Protein AF-A0A7S3I7E6-F1 (afdb_monomer_lite)

Radius of gyration: 26.09 Å; chains: 1; bounding box: 65×53×57 Å

Foldseek 3Di:
DVVVVVVVVVCVVVVVDDDDDDPPDPVPDPLSVLVVVLVVLQVVLVVCVVPPDPCVVVNVVSVVCVVVNVCSVDPVNVVVVVVVVVCVVVVVVVVVVVVVVVVVVVVVVCVVCVPVPDDDDPPPVVVPPPD

Sequence (131 aa):
MTSFFCMEIIVKVTANGFLINGPKSFMRDFWNCLDFFIVGVAITSLVASDVNLGVFKILRIGKLFRPLRVLSRNEGLKISIQALVVSIPAMLRLLMIVMLFYIIFAVMGINLFKGQLQHCNMSAVTLTKTQ

Structure (mmCIF, N/CA/C/O backbone):
data_AF-A0A7S3I7E6-F1
#
_entry.id   AF-A0A7S3I7E6-F1
#
loop_
_atom_site.group_PDB
_atom_site.id
_atom_site.type_symbol
_atom_site.label_atom_id
_atom_site.label_alt_id
_atom_site.label_comp_id
_atom_site.label_asym_id
_atom_site.label_entity_id
_atom_site.label_seq_id
_atom_site.pdbx_PDB_ins_code
_atom_site.Cartn_x
_atom_site.Cartn_y
_atom_site.Cartn_z
_atom_site.occupancy
_atom_site.B_iso_or_equiv
_atom_site.auth_seq_id
_atom_site.auth_comp_id
_atom_site.auth_asym_id
_atom_site.auth_atom_id
_atom_site.pdbx_PDB_model_num
ATOM 1 N N . MET A 1 1 ? -8.281 -18.116 27.648 1.00 49.59 1 MET A N 1
ATOM 2 C CA . MET A 1 1 ? -7.645 -16.887 27.109 1.00 49.59 1 MET A CA 1
ATOM 3 C C . MET A 1 1 ? -8.301 -16.407 25.809 1.00 49.59 1 MET A C 1
ATOM 5 O O . MET A 1 1 ? -8.525 -15.215 25.684 1.00 49.59 1 MET A O 1
ATOM 9 N N . THR A 1 2 ? -8.669 -17.286 24.866 1.00 51.91 2 THR A N 1
ATOM 10 C CA . THR A 1 2 ? -9.300 -16.928 23.573 1.00 51.91 2 THR A CA 1
ATOM 11 C C . THR A 1 2 ? -10.791 -16.567 23.652 1.00 51.91 2 THR A C 1
ATOM 13 O O . THR A 1 2 ? -11.187 -15.604 23.004 1.00 51.91 2 THR A O 1
ATOM 16 N N . SER A 1 3 ? -11.611 -17.237 24.475 1.00 44.44 3 SER A N 1
ATOM 17 C CA . SER A 1 3 ? -13.058 -16.933 24.568 1.00 44.44 3 SER A CA 1
ATOM 18 C C . SER A 1 3 ? -13.374 -15.600 25.252 1.00 44.44 3 SER A C 1
ATOM 20 O O . SER A 1 3 ? -14.251 -14.878 24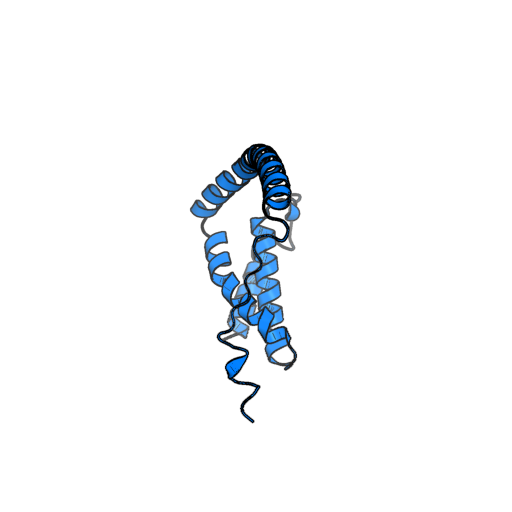.793 1.00 44.44 3 SER A O 1
ATOM 22 N N . PHE A 1 4 ? -12.622 -15.223 26.292 1.00 54.44 4 PHE A N 1
ATOM 23 C CA . PHE A 1 4 ? -12.769 -13.919 26.956 1.00 54.44 4 PHE A CA 1
ATOM 24 C C . PHE A 1 4 ? -12.372 -12.768 26.009 1.00 54.44 4 PHE A C 1
ATOM 26 O O . PHE A 1 4 ? -13.040 -11.742 25.955 1.00 54.44 4 PHE A O 1
ATOM 33 N N . PHE A 1 5 ? -11.358 -12.999 25.162 1.00 51.44 5 PHE A N 1
ATOM 34 C CA . PHE A 1 5 ? -10.949 -12.079 24.094 1.00 51.44 5 PHE A CA 1
ATOM 35 C C . PHE A 1 5 ? -11.963 -12.013 22.941 1.00 51.44 5 PHE A C 1
ATOM 37 O O . PHE A 1 5 ? -12.180 -10.943 22.380 1.00 51.44 5 PHE A O 1
ATOM 44 N N . CYS A 1 6 ? -12.597 -13.136 22.583 1.00 54.94 6 CYS A N 1
ATOM 45 C CA . CYS A 1 6 ? -13.668 -13.158 21.584 1.00 54.94 6 CYS A CA 1
ATOM 46 C C . CYS A 1 6 ? -14.897 -12.401 22.087 1.00 54.94 6 CYS A C 1
ATOM 48 O O . CYS A 1 6 ? -15.453 -11.601 21.345 1.00 54.94 6 CYS A O 1
ATOM 50 N N . MET A 1 7 ? -15.273 -12.588 23.353 1.00 51.97 7 MET A N 1
ATOM 51 C CA . MET A 1 7 ? -16.394 -11.884 23.971 1.00 51.97 7 MET A CA 1
ATOM 52 C C . MET A 1 7 ? -16.136 -10.373 24.054 1.00 51.97 7 MET A C 1
ATOM 54 O O . MET A 1 7 ? -16.990 -9.589 23.653 1.00 51.97 7 MET A O 1
ATOM 58 N N . GLU A 1 8 ? -14.937 -9.945 24.460 1.00 57.62 8 GLU A N 1
ATOM 59 C CA . GLU A 1 8 ? -14.575 -8.521 24.502 1.00 57.62 8 GLU A CA 1
ATOM 60 C C . GLU A 1 8 ? -14.539 -7.873 23.100 1.00 57.62 8 GLU A C 1
ATOM 62 O O . GLU A 1 8 ? -14.883 -6.700 22.936 1.00 57.62 8 GLU A O 1
ATOM 67 N N . ILE A 1 9 ? -14.160 -8.633 22.064 1.00 55.75 9 ILE A N 1
ATOM 68 C CA . ILE A 1 9 ? -14.111 -8.155 20.674 1.00 55.75 9 ILE A CA 1
ATOM 69 C C . ILE A 1 9 ? -15.497 -8.133 20.022 1.00 55.75 9 ILE A C 1
ATOM 71 O O . ILE A 1 9 ? -15.802 -7.162 19.336 1.00 55.75 9 ILE A O 1
ATOM 75 N N . ILE A 1 10 ? -16.357 -9.123 20.271 1.00 60.47 10 ILE A N 1
ATOM 76 C CA . ILE A 1 10 ? -17.752 -9.127 19.798 1.00 60.47 10 ILE A CA 1
ATOM 77 C C . ILE A 1 10 ? -18.530 -7.978 20.449 1.00 60.47 10 ILE A C 1
ATOM 79 O O . ILE A 1 10 ? -19.250 -7.258 19.758 1.00 60.47 10 ILE A O 1
ATOM 83 N N . VAL A 1 11 ? -18.328 -7.735 21.749 1.00 56.69 11 VAL A N 1
ATOM 84 C CA . VAL A 1 11 ? -18.942 -6.603 22.460 1.00 56.69 11 VAL A CA 1
ATOM 85 C C . VAL A 1 11 ? -18.436 -5.267 21.909 1.00 56.69 11 VAL A C 1
ATOM 87 O O . VAL A 1 11 ? -19.248 -4.384 21.670 1.00 56.69 11 VAL A O 1
ATOM 90 N N . LYS A 1 12 ? -17.140 -5.114 21.599 1.00 53.34 12 LYS A N 1
ATOM 91 C CA . LYS A 1 12 ? -16.609 -3.893 20.954 1.00 53.34 12 LYS A CA 1
ATOM 92 C C . LYS A 1 12 ? -17.115 -3.687 19.521 1.00 53.34 12 LYS A C 1
ATOM 94 O O . LYS A 1 12 ? -17.418 -2.558 19.157 1.00 53.34 12 LYS A O 1
ATOM 99 N N . VAL A 1 13 ? -17.232 -4.750 18.725 1.00 61.50 13 VAL A N 1
ATOM 100 C CA . VAL A 1 13 ? -17.739 -4.698 17.338 1.00 61.50 13 VAL A CA 1
ATOM 101 C C . VAL A 1 13 ? -19.232 -4.365 17.300 1.00 61.50 13 VAL A C 1
ATOM 103 O O . VAL A 1 13 ? -19.677 -3.619 16.433 1.00 61.50 13 VAL A O 1
ATOM 106 N N . THR A 1 14 ? -19.998 -4.860 18.273 1.00 53.09 14 THR A N 1
ATOM 107 C CA . THR A 1 14 ? -21.443 -4.606 18.357 1.00 53.09 14 THR A CA 1
ATOM 108 C C . THR A 1 14 ? -21.742 -3.253 19.018 1.00 53.09 14 THR A C 1
ATOM 110 O O . THR A 1 14 ? -22.644 -2.552 18.567 1.00 53.09 14 THR A O 1
ATOM 113 N N . ALA A 1 15 ? -20.949 -2.831 20.015 1.00 46.47 15 ALA A N 1
ATOM 114 C CA . ALA A 1 15 ? -21.091 -1.535 20.689 1.00 46.47 15 ALA A CA 1
ATOM 115 C C . ALA A 1 15 ? -20.616 -0.343 19.838 1.00 46.47 15 ALA A C 1
ATOM 117 O O . ALA A 1 15 ? -21.195 0.733 19.946 1.00 46.47 15 ALA A O 1
ATOM 118 N N . ASN A 1 16 ? -19.624 -0.529 18.954 1.00 49.00 16 ASN A N 1
ATOM 119 C CA . ASN A 1 16 ? -19.138 0.528 18.052 1.00 49.00 16 ASN A CA 1
ATOM 120 C C . ASN A 1 16 ? -19.757 0.491 16.641 1.00 49.00 16 ASN A C 1
ATOM 122 O O . ASN A 1 16 ? -19.300 1.207 15.752 1.00 49.00 16 ASN A O 1
ATOM 126 N N . GLY A 1 17 ? -20.851 -0.256 16.462 1.00 52.09 17 GLY A N 1
ATOM 127 C CA . GLY A 1 17 ? -21.872 0.101 15.478 1.00 52.09 17 GLY A CA 1
ATOM 128 C C . GLY A 1 17 ? -21.974 -0.799 14.256 1.00 52.09 17 GLY A C 1
ATOM 129 O O . GLY A 1 17 ? -21.674 -0.366 13.152 1.00 52.09 17 GLY A O 1
ATOM 130 N N . PHE A 1 18 ? -22.546 -1.994 14.415 1.00 49.25 18 PHE A N 1
ATOM 131 C CA . PHE A 1 18 ? -23.193 -2.638 13.266 1.00 49.25 18 PHE A CA 1
ATOM 132 C C . PHE A 1 18 ? -24.724 -2.642 13.315 1.00 49.25 18 PHE A C 1
ATOM 134 O O . PHE A 1 18 ? -25.318 -2.935 12.285 1.00 49.25 18 PHE A O 1
ATOM 141 N N . LEU A 1 19 ? -25.404 -2.307 14.429 1.00 50.28 19 LEU A N 1
ATOM 142 C CA . LEU A 1 19 ? -26.832 -2.669 14.475 1.00 50.28 19 LEU A CA 1
ATOM 143 C C . LEU A 1 19 ? -27.878 -1.725 15.068 1.00 50.28 19 LEU A C 1
ATOM 145 O O . LEU A 1 19 ? -29.045 -2.076 14.953 1.00 50.28 19 LEU A O 1
ATOM 149 N N . ILE A 1 20 ? -27.587 -0.547 15.635 1.00 50.94 20 ILE A N 1
ATOM 150 C CA . ILE A 1 20 ? -28.696 0.276 16.166 1.00 50.94 20 ILE A CA 1
ATOM 151 C C . ILE A 1 20 ? -28.494 1.775 15.882 1.00 50.94 20 ILE A C 1
ATOM 153 O O . ILE A 1 20 ? -27.717 2.452 16.544 1.00 50.94 20 ILE A O 1
ATOM 157 N N . ASN A 1 21 ? -29.250 2.253 14.884 1.00 51.28 21 ASN A N 1
ATOM 158 C CA . ASN A 1 21 ? -29.569 3.636 14.490 1.00 51.28 21 ASN A CA 1
ATOM 159 C C . ASN A 1 21 ? -28.464 4.547 13.908 1.00 51.28 21 ASN A C 1
ATOM 161 O O . ASN A 1 21 ? -27.739 5.220 14.634 1.00 51.28 21 ASN A O 1
ATOM 165 N N . GLY A 1 22 ? -28.478 4.743 12.578 1.00 47.09 22 GLY A N 1
ATOM 166 C CA . GLY A 1 22 ? -27.932 5.969 11.980 1.00 47.09 22 GLY A CA 1
ATOM 167 C C . GLY A 1 22 ? -27.786 5.980 10.444 1.00 47.09 22 GLY A C 1
ATOM 168 O O . GLY A 1 22 ? -27.059 5.149 9.908 1.00 47.09 22 GLY A O 1
ATOM 169 N N . PRO A 1 23 ? -28.369 6.956 9.715 1.00 44.41 23 PRO A N 1
ATOM 170 C CA . PRO A 1 23 ? -28.243 7.143 8.259 1.00 44.41 23 PRO A CA 1
ATOM 171 C C . PRO A 1 23 ? -26.887 7.758 7.851 1.00 44.41 23 PRO A C 1
ATOM 173 O O . PRO A 1 23 ? -26.818 8.711 7.075 1.00 44.41 23 PRO A O 1
ATOM 176 N N . LYS A 1 24 ? -25.777 7.255 8.401 1.00 44.97 24 LYS A N 1
ATOM 177 C CA . LYS A 1 24 ? -24.418 7.674 8.033 1.00 44.97 24 LYS A CA 1
ATOM 178 C C . LYS A 1 24 ? -23.616 6.441 7.655 1.00 44.97 24 LYS A C 1
ATOM 180 O O . LYS A 1 24 ? -23.055 5.751 8.494 1.00 44.97 24 LYS A O 1
ATOM 185 N N . SER A 1 25 ? -23.669 6.158 6.358 1.00 44.31 25 SER A N 1
ATOM 186 C CA . SER A 1 25 ? -23.126 4.973 5.701 1.00 44.31 25 SER A CA 1
ATOM 187 C C . SER A 1 25 ? -21.708 4.626 6.174 1.00 44.31 25 SER A C 1
ATOM 189 O O . SER A 1 25 ? -20.742 5.315 5.846 1.00 44.31 25 SER A O 1
ATOM 191 N N . PHE A 1 26 ? -21.598 3.505 6.892 1.00 48.81 26 PHE A N 1
ATOM 192 C CA . PHE A 1 26 ? -20.353 2.847 7.312 1.00 48.81 26 PHE A CA 1
ATOM 193 C C . PHE A 1 26 ? -19.413 2.535 6.127 1.00 48.81 26 PHE A C 1
ATOM 195 O O . PHE A 1 26 ? -18.221 2.322 6.319 1.00 48.81 26 PHE A O 1
ATOM 202 N N . MET A 1 27 ? -19.930 2.539 4.892 1.00 42.91 27 MET A N 1
ATOM 203 C CA . MET A 1 27 ? -19.171 2.228 3.677 1.00 42.91 27 MET A CA 1
ATOM 204 C C . MET A 1 27 ? -18.353 3.398 3.109 1.00 42.91 27 MET A C 1
ATOM 206 O O . MET A 1 27 ? -17.700 3.218 2.084 1.00 42.91 27 MET A O 1
ATOM 210 N N . ARG A 1 28 ? -18.353 4.586 3.739 1.00 49.69 28 ARG A N 1
ATOM 211 C CA . ARG A 1 28 ? -17.564 5.735 3.248 1.00 49.69 28 ARG A CA 1
ATOM 212 C C . ARG A 1 28 ? -16.207 5.925 3.938 1.00 49.69 28 ARG A C 1
ATOM 214 O O . ARG A 1 28 ? -15.335 6.555 3.347 1.00 49.69 28 ARG A O 1
ATOM 221 N N . ASP A 1 29 ? -15.996 5.347 5.121 1.00 65.94 29 ASP A N 1
ATOM 222 C CA . ASP A 1 29 ? -14.729 5.455 5.858 1.00 65.94 29 ASP A CA 1
ATOM 223 C C . ASP A 1 29 ? -13.882 4.179 5.740 1.00 65.94 29 ASP A C 1
ATOM 225 O O . ASP A 1 29 ? -14.150 3.149 6.362 1.00 65.94 29 ASP A O 1
ATOM 229 N N . PHE A 1 30 ? -12.801 4.271 4.959 1.00 70.81 30 PHE A N 1
ATOM 230 C CA . PHE A 1 30 ? -11.850 3.181 4.696 1.00 70.81 30 PHE A CA 1
ATOM 231 C C . PHE A 1 30 ? -11.275 2.552 5.979 1.00 70.81 30 PHE A C 1
ATOM 233 O O . PHE A 1 30 ? -11.083 1.340 6.067 1.00 70.81 30 PHE A O 1
ATOM 240 N N . TRP A 1 31 ? -11.059 3.373 7.007 1.00 72.38 31 TRP A N 1
ATOM 241 C CA . TRP A 1 31 ? -10.509 2.961 8.300 1.00 72.38 31 TRP A CA 1
ATOM 242 C C . TRP A 1 31 ? -11.375 1.950 9.049 1.00 72.38 31 TRP A C 1
ATOM 244 O O . TRP A 1 31 ? -10.851 1.092 9.754 1.00 72.38 31 TRP A O 1
ATOM 254 N N . ASN A 1 32 ? -12.689 2.055 8.887 1.00 70.44 32 ASN A N 1
ATOM 255 C CA . ASN A 1 32 ? -13.662 1.230 9.586 1.00 70.44 32 ASN A CA 1
ATOM 256 C C . ASN A 1 32 ? -13.860 -0.121 8.877 1.00 70.44 32 ASN A C 1
ATOM 258 O O . ASN A 1 32 ? -13.939 -1.172 9.510 1.00 70.44 32 ASN A O 1
ATOM 262 N N . CYS A 1 33 ? -13.819 -0.104 7.540 1.00 74.81 33 CYS A N 1
ATOM 263 C CA . CYS A 1 33 ? -13.802 -1.312 6.711 1.00 74.81 33 CYS A CA 1
ATOM 264 C C . CYS A 1 33 ? -12.551 -2.171 6.975 1.00 74.81 33 CYS A C 1
ATOM 266 O O . CYS A 1 33 ? -12.633 -3.396 7.085 1.00 74.81 33 CYS A O 1
ATOM 268 N N . LEU A 1 34 ? -11.392 -1.527 7.151 1.00 74.69 34 LEU A N 1
ATOM 269 C CA . LEU A 1 34 ? -10.140 -2.206 7.476 1.00 74.69 34 LEU A CA 1
ATOM 270 C C . LEU A 1 34 ? -10.179 -2.865 8.867 1.00 74.69 34 LEU A C 1
ATOM 272 O O . LEU A 1 34 ? -9.711 -3.994 9.006 1.00 74.69 34 LEU A O 1
ATOM 276 N N . ASP A 1 35 ? -10.776 -2.221 9.878 1.00 75.38 35 ASP A N 1
ATOM 277 C CA . ASP A 1 35 ? -10.955 -2.835 11.206 1.00 75.38 35 ASP A CA 1
ATOM 278 C C . ASP A 1 35 ? -11.867 -4.076 11.134 1.00 75.38 35 ASP A C 1
ATOM 280 O O . ASP A 1 35 ? -11.511 -5.134 11.661 1.00 75.38 35 ASP A O 1
ATOM 284 N N . PHE A 1 36 ? -12.967 -4.002 10.373 1.00 71.00 36 PHE A N 1
ATOM 285 C CA . PHE A 1 36 ? -13.872 -5.136 10.144 1.00 71.00 36 PHE A CA 1
ATOM 286 C C . PHE A 1 36 ? -13.175 -6.327 9.464 1.00 71.00 36 PHE A C 1
ATOM 288 O O . PHE A 1 36 ? -13.291 -7.466 9.925 1.00 71.00 36 PHE A O 1
ATOM 295 N N . PHE A 1 37 ? -12.391 -6.078 8.410 1.00 77.44 37 PHE A N 1
ATOM 296 C CA . PHE A 1 37 ? -11.632 -7.122 7.714 1.00 77.44 37 PHE A CA 1
ATOM 297 C C . PHE A 1 37 ? -10.616 -7.815 8.637 1.00 77.44 37 PHE A C 1
ATOM 299 O O . PHE A 1 37 ? -10.518 -9.044 8.651 1.00 77.44 37 PHE A O 1
ATOM 306 N N . ILE A 1 38 ? -9.895 -7.046 9.461 1.00 74.75 38 ILE A N 1
ATOM 307 C CA . ILE A 1 38 ? -8.911 -7.589 10.410 1.00 74.75 38 ILE A CA 1
ATOM 308 C C . ILE A 1 38 ? -9.585 -8.486 11.454 1.00 74.75 38 ILE A C 1
ATOM 310 O O . ILE A 1 38 ? -9.058 -9.558 11.770 1.00 74.75 38 ILE A O 1
ATOM 314 N N . VAL A 1 39 ? -10.749 -8.086 11.978 1.00 73.50 39 VAL A N 1
ATOM 315 C CA . VAL A 1 39 ? -11.525 -8.915 12.912 1.00 73.50 39 VAL A CA 1
ATOM 316 C C . VAL A 1 39 ? -12.011 -10.200 12.231 1.00 73.50 39 VAL A C 1
ATOM 318 O O . VAL A 1 39 ? -11.867 -11.278 12.810 1.00 73.50 39 VAL A O 1
ATOM 321 N N . GLY A 1 40 ? -12.495 -10.125 10.986 1.00 75.00 40 GLY A N 1
ATOM 322 C CA . GLY A 1 40 ? -12.928 -11.299 10.216 1.00 75.00 40 GLY A CA 1
ATOM 323 C C . GLY A 1 40 ? -11.809 -12.325 9.983 1.00 75.00 40 GLY A C 1
ATOM 324 O O . GLY A 1 40 ? -11.997 -13.526 10.205 1.00 75.00 40 GLY A O 1
ATOM 325 N N . VAL A 1 41 ? -10.607 -11.864 9.621 1.00 73.62 41 VAL A N 1
ATOM 326 C CA . VAL A 1 41 ? -9.421 -12.729 9.467 1.00 73.62 41 VAL A CA 1
ATOM 327 C C . VAL A 1 41 ? -8.992 -13.333 10.810 1.00 73.62 41 VAL A C 1
ATOM 329 O O . VAL A 1 41 ? -8.595 -14.499 10.863 1.00 73.62 41 VAL A O 1
ATOM 332 N N . ALA A 1 42 ? -9.107 -12.585 11.912 1.00 71.69 42 ALA A N 1
ATOM 333 C CA . ALA A 1 42 ? -8.786 -13.089 13.245 1.00 71.69 42 ALA A CA 1
ATOM 334 C C . ALA A 1 42 ? -9.729 -14.222 13.689 1.00 71.69 42 ALA A C 1
ATOM 336 O O . ALA A 1 42 ? -9.250 -15.219 14.225 1.00 71.69 42 ALA A O 1
ATOM 337 N N . ILE A 1 43 ? -11.035 -14.107 13.422 1.00 69.75 43 ILE A N 1
ATOM 338 C CA . ILE A 1 43 ? -12.028 -15.157 13.715 1.00 69.75 43 ILE A CA 1
ATOM 339 C C . ILE A 1 43 ? -11.760 -16.396 12.856 1.00 69.75 43 ILE A C 1
ATOM 341 O O . ILE A 1 43 ? -11.678 -17.508 13.376 1.00 69.75 43 ILE A O 1
ATOM 345 N N . THR A 1 44 ? -11.526 -16.198 11.556 1.00 70.19 44 THR A N 1
ATOM 346 C CA . THR A 1 44 ? -11.197 -17.290 10.627 1.00 70.19 44 THR A CA 1
ATOM 347 C C . THR A 1 44 ? -9.918 -18.018 11.052 1.00 70.19 44 THR A C 1
ATOM 349 O O . THR A 1 44 ? -9.835 -19.236 10.940 1.00 70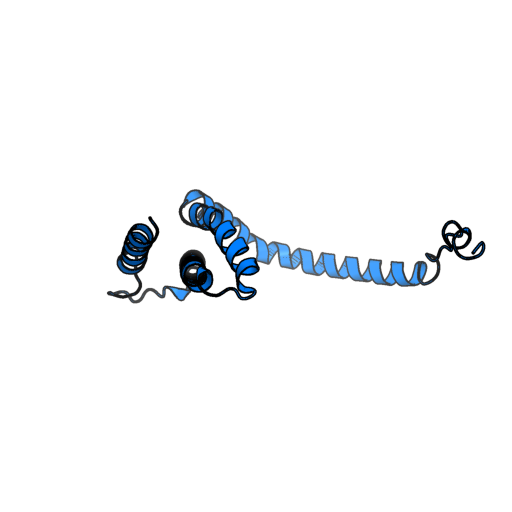.19 44 THR A O 1
ATOM 352 N N . SER A 1 45 ? -8.938 -17.304 11.623 1.00 67.19 45 SER A N 1
ATOM 353 C CA . SER A 1 45 ? -7.721 -17.916 12.171 1.00 67.19 45 SER A CA 1
ATOM 354 C C . SER A 1 45 ? -7.959 -18.827 13.361 1.00 67.19 45 SER A C 1
ATOM 356 O O . SER A 1 45 ? -7.179 -19.760 13.550 1.00 67.19 45 SER A O 1
ATOM 358 N N . LEU A 1 46 ? -8.968 -18.543 14.179 1.00 64.19 46 LEU A N 1
ATOM 359 C CA . LEU A 1 46 ? -9.301 -19.373 15.331 1.00 64.19 46 LEU A CA 1
ATOM 360 C C . LEU A 1 46 ? -9.984 -20.661 14.874 1.00 64.19 46 LEU A C 1
ATOM 362 O O . LEU A 1 46 ? -9.554 -21.731 15.277 1.00 64.19 46 LEU A O 1
ATOM 366 N N . VAL A 1 47 ? -10.951 -20.559 13.959 1.00 65.38 47 VAL A N 1
ATOM 367 C CA . VAL A 1 47 ? -11.678 -21.719 13.413 1.00 65.38 47 VAL A CA 1
ATOM 368 C C . VAL A 1 47 ? -10.762 -22.621 12.581 1.00 65.38 47 VAL A C 1
ATOM 370 O O . VAL A 1 47 ? -10.835 -23.842 12.655 1.00 65.38 47 VAL A O 1
ATOM 373 N N . ALA A 1 48 ? -9.847 -22.032 11.813 1.00 62.88 48 ALA A N 1
ATOM 374 C CA . ALA A 1 48 ? -8.927 -22.792 10.974 1.00 62.88 48 ALA A CA 1
ATOM 375 C C . ALA A 1 48 ? -7.758 -23.434 11.745 1.00 62.88 48 ALA A C 1
ATOM 377 O O . ALA A 1 48 ? -7.000 -24.200 11.158 1.00 62.88 48 ALA A O 1
ATOM 378 N N . SER A 1 49 ? -7.602 -23.154 13.046 1.00 59.50 49 SER A N 1
ATOM 379 C CA . SER A 1 49 ? -6.607 -23.845 13.879 1.00 59.50 49 SER A CA 1
ATOM 380 C C . SER A 1 49 ? -6.991 -25.307 14.161 1.00 59.50 49 SER A C 1
ATOM 382 O O . SER A 1 49 ? -6.106 -26.100 14.468 1.00 59.50 49 SER A O 1
ATOM 384 N N . ASP A 1 50 ? -8.270 -25.671 13.998 1.00 58.38 50 ASP A N 1
ATOM 385 C CA . ASP A 1 50 ? -8.781 -27.040 14.174 1.00 58.38 50 ASP A CA 1
ATOM 386 C C . ASP A 1 50 ? -8.726 -27.892 12.888 1.00 58.38 50 ASP A C 1
ATOM 388 O O . ASP A 1 50 ? -8.847 -29.115 12.941 1.00 58.38 50 ASP A O 1
ATOM 392 N N . VAL A 1 51 ? -8.492 -27.280 11.720 1.00 58.53 51 VAL A N 1
ATOM 393 C CA . VAL A 1 51 ? -8.434 -27.970 10.418 1.00 58.53 51 VAL A CA 1
ATOM 394 C C . VAL A 1 51 ? -7.060 -27.793 9.768 1.00 58.53 51 VAL A C 1
ATOM 396 O O . VAL A 1 51 ? -6.714 -26.732 9.254 1.00 58.53 51 VAL A O 1
ATOM 399 N N . ASN A 1 52 ? -6.264 -28.866 9.773 1.00 55.22 52 ASN A N 1
ATOM 400 C CA . ASN A 1 52 ? -4.919 -28.942 9.188 1.00 55.22 52 ASN A CA 1
ATOM 401 C C . ASN A 1 52 ? -4.947 -28.913 7.646 1.00 55.22 52 ASN A C 1
ATOM 403 O O . ASN A 1 52 ? -4.623 -29.891 6.982 1.00 55.22 52 ASN A O 1
ATOM 407 N N . LEU A 1 53 ? -5.341 -27.787 7.057 1.00 53.53 53 LEU A N 1
ATOM 408 C CA . LEU A 1 53 ? -5.248 -27.521 5.620 1.00 53.53 53 LEU A CA 1
ATOM 409 C C . LEU A 1 53 ? -4.542 -26.171 5.414 1.00 53.53 53 LEU A C 1
ATOM 411 O O . LEU A 1 53 ? -4.475 -25.365 6.339 1.00 53.53 53 LEU A O 1
ATOM 415 N N . GLY A 1 54 ? -3.975 -25.921 4.225 1.00 62.25 54 GLY A N 1
ATOM 416 C CA . GLY A 1 54 ? -3.003 -24.851 3.887 1.00 62.25 54 GLY A CA 1
ATOM 417 C C . GLY A 1 54 ? -3.324 -23.385 4.259 1.00 62.25 54 GLY A C 1
ATOM 418 O O . GLY A 1 54 ? -2.525 -22.487 3.984 1.00 62.25 54 GLY A O 1
ATOM 419 N N . VAL A 1 55 ? -4.439 -23.133 4.941 1.00 60.38 55 VAL A N 1
ATOM 420 C CA . VAL A 1 55 ? -4.868 -21.870 5.554 1.00 60.38 55 VAL A CA 1
ATOM 421 C C . VAL A 1 55 ? -3.813 -21.305 6.523 1.00 60.38 55 VAL A C 1
ATOM 423 O O . VAL A 1 55 ? -3.652 -20.089 6.600 1.00 60.38 55 VAL A O 1
ATOM 426 N N . PHE A 1 56 ? -2.992 -22.140 7.175 1.00 63.03 56 PHE A N 1
ATOM 427 C CA . PHE A 1 56 ? -1.946 -21.711 8.125 1.00 63.03 56 PHE A CA 1
ATOM 428 C C . PHE A 1 56 ? -1.008 -20.601 7.615 1.00 63.03 56 PHE A C 1
ATOM 430 O O . PHE A 1 56 ? -0.559 -19.765 8.406 1.00 63.03 56 PHE A O 1
ATOM 437 N N . LYS A 1 57 ? -0.720 -20.547 6.306 1.00 66.69 57 LYS A N 1
ATOM 438 C CA . LYS A 1 57 ? 0.157 -19.514 5.728 1.00 66.69 57 LYS A CA 1
ATOM 439 C C . LYS A 1 57 ? -0.504 -18.130 5.733 1.00 66.69 57 LYS A C 1
ATOM 441 O O . LYS A 1 57 ? 0.136 -17.152 6.111 1.00 66.69 57 LYS A O 1
ATOM 446 N N . ILE A 1 58 ? -1.787 -18.056 5.381 1.00 67.25 58 ILE A N 1
ATOM 447 C CA . ILE A 1 58 ? -2.564 -16.805 5.339 1.00 67.25 58 ILE A CA 1
ATOM 448 C C . ILE A 1 58 ? -2.905 -16.332 6.756 1.00 67.25 58 ILE A C 1
ATOM 450 O O . ILE A 1 58 ? -2.810 -15.146 7.058 1.00 67.25 58 ILE A O 1
ATOM 454 N N . LEU A 1 59 ? -3.190 -17.259 7.672 1.00 64.12 59 LEU A N 1
ATOM 455 C CA . LEU A 1 59 ? -3.450 -16.952 9.084 1.00 64.12 59 LEU A CA 1
ATOM 456 C C . LEU A 1 59 ? -2.224 -16.380 9.804 1.00 64.12 59 LEU A C 1
ATOM 458 O O . LEU A 1 59 ? -2.346 -15.518 10.678 1.00 64.12 59 LEU A O 1
ATOM 462 N N . ARG A 1 60 ? -1.019 -16.820 9.416 1.00 68.19 60 ARG A N 1
ATOM 463 C CA . ARG A 1 60 ? 0.242 -16.259 9.921 1.00 68.19 60 ARG A CA 1
ATOM 464 C C . ARG A 1 60 ? 0.404 -14.793 9.508 1.00 68.19 60 ARG A C 1
ATOM 466 O O . ARG A 1 60 ? 0.810 -13.983 10.336 1.00 68.19 60 ARG A O 1
ATOM 473 N N . ILE A 1 61 ? 0.009 -14.447 8.283 1.00 71.12 61 ILE A N 1
ATOM 4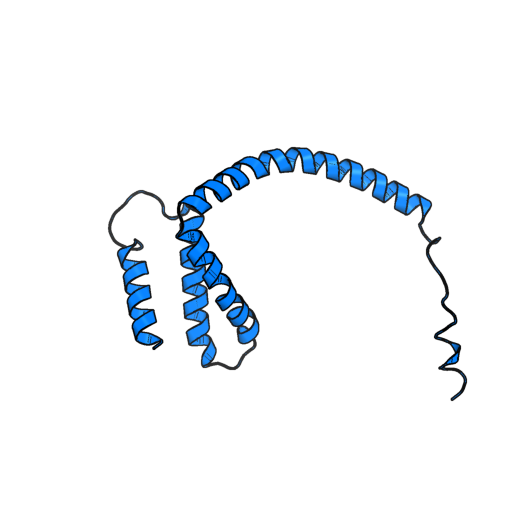74 C CA . ILE A 1 61 ? -0.042 -13.057 7.797 1.00 71.12 61 ILE A CA 1
ATOM 475 C C . ILE A 1 61 ? -1.155 -12.281 8.522 1.00 71.12 61 ILE A C 1
ATOM 477 O O . ILE A 1 61 ? -0.948 -11.140 8.917 1.00 71.12 61 ILE A O 1
ATOM 481 N N . GLY A 1 62 ? -2.274 -12.945 8.836 1.00 67.19 62 GLY A N 1
ATOM 482 C CA . GLY A 1 62 ? -3.341 -12.485 9.734 1.00 67.19 62 GLY A CA 1
ATOM 483 C C . GLY A 1 62 ? -2.839 -11.814 11.023 1.00 67.19 62 GLY A C 1
ATOM 484 O O . GLY A 1 62 ? -3.292 -10.739 11.419 1.00 67.19 62 GLY A O 1
ATOM 485 N N . LYS A 1 63 ? -1.841 -12.428 11.670 1.00 67.31 63 LYS A N 1
ATOM 486 C CA . LYS A 1 63 ? -1.228 -11.915 12.907 1.00 67.31 63 LYS A CA 1
ATOM 487 C C . LYS A 1 63 ? -0.403 -10.641 12.692 1.00 67.31 63 LYS A C 1
ATOM 489 O O . LYS A 1 63 ? -0.323 -9.831 13.616 1.00 67.31 63 LYS A O 1
ATOM 494 N N . LEU A 1 64 ? 0.147 -10.434 11.493 1.00 73.75 64 LEU A N 1
ATOM 495 C CA . LEU A 1 64 ? 0.886 -9.221 11.121 1.00 73.75 64 LEU A CA 1
ATOM 496 C C . LEU A 1 64 ? -0.032 -8.000 10.944 1.00 73.75 64 LEU A C 1
ATOM 498 O O . LEU A 1 64 ? 0.457 -6.878 10.976 1.00 73.75 64 LEU A O 1
ATOM 502 N N . PHE A 1 65 ? -1.357 -8.171 10.846 1.00 68.75 65 PHE A N 1
ATOM 503 C CA . PHE A 1 65 ? -2.301 -7.045 10.789 1.00 68.75 65 PHE A CA 1
ATOM 504 C C . PHE A 1 65 ? -2.619 -6.418 12.160 1.00 68.75 65 PHE A C 1
ATOM 506 O O . PHE A 1 65 ? -3.197 -5.335 12.227 1.00 68.75 65 PHE A O 1
ATOM 513 N N . ARG A 1 66 ? -2.218 -7.042 13.279 1.00 74.31 66 ARG A N 1
ATOM 514 C CA . ARG A 1 66 ? -2.383 -6.472 14.634 1.00 74.31 66 ARG A CA 1
ATOM 515 C C . ARG A 1 66 ? -1.717 -5.099 14.819 1.00 74.31 66 ARG A C 1
ATOM 517 O O . ARG A 1 66 ? -2.389 -4.212 15.340 1.00 74.31 66 ARG A O 1
ATOM 524 N N . PRO A 1 67 ? -0.455 -4.872 14.405 1.00 75.56 67 PRO A N 1
ATOM 525 C CA . PRO A 1 67 ? 0.133 -3.531 14.423 1.00 75.56 67 PRO A CA 1
ATOM 526 C C . PRO A 1 67 ? -0.632 -2.541 13.532 1.00 75.56 67 PRO A C 1
ATOM 528 O O . PRO A 1 67 ? -0.769 -1.381 13.912 1.00 75.56 67 PRO A O 1
ATOM 531 N N . LEU A 1 68 ? -1.226 -2.997 12.421 1.00 71.56 68 LEU A N 1
ATOM 532 C CA . LEU A 1 68 ? -2.107 -2.177 11.577 1.00 71.56 68 LEU A CA 1
ATOM 533 C C . LEU A 1 68 ? -3.361 -1.693 12.330 1.00 71.56 68 LEU A C 1
ATOM 535 O O . LEU A 1 68 ? -3.784 -0.556 12.142 1.00 71.56 68 LEU A O 1
ATOM 539 N N . ARG A 1 69 ? -3.915 -2.516 13.232 1.00 72.94 69 ARG A N 1
ATOM 540 C CA . ARG A 1 69 ? -5.035 -2.134 14.115 1.00 72.94 69 ARG A CA 1
ATOM 541 C C . ARG A 1 69 ? -4.649 -1.065 15.142 1.00 72.94 69 ARG A C 1
ATOM 543 O O . ARG A 1 69 ? -5.452 -0.205 15.483 1.00 72.94 69 ARG A O 1
ATOM 550 N N . VAL A 1 70 ? -3.424 -1.109 15.666 1.00 73.19 70 VAL A N 1
ATOM 551 C CA . VAL A 1 70 ? -2.923 -0.047 16.559 1.00 73.19 70 VAL A CA 1
ATOM 552 C C . VAL A 1 70 ? -2.774 1.259 15.772 1.00 73.19 70 VAL A C 1
ATOM 554 O O . VAL A 1 70 ? -3.182 2.320 16.241 1.00 73.19 70 VAL A O 1
ATOM 557 N N . LEU A 1 71 ? -2.298 1.152 14.529 1.00 71.12 71 LEU A N 1
ATOM 558 C CA . LEU A 1 71 ? -2.212 2.243 13.561 1.00 71.12 71 LEU A CA 1
ATOM 559 C C . LEU A 1 71 ? -3.578 2.892 13.279 1.00 71.12 71 LEU A C 1
ATOM 561 O O . LEU A 1 71 ? -3.683 4.115 13.269 1.00 71.12 71 LEU A O 1
ATOM 565 N N . SER A 1 72 ? -4.631 2.083 13.103 1.00 68.38 72 SER A N 1
ATOM 566 C CA . SER A 1 72 ? -5.999 2.556 12.847 1.00 68.38 72 SER A CA 1
ATOM 567 C C . SER A 1 72 ? -6.725 3.083 14.091 1.00 68.38 72 SER A C 1
ATOM 569 O O . SER A 1 72 ? -7.824 3.619 13.966 1.00 68.38 72 SER A O 1
ATOM 571 N N . ARG A 1 73 ? -6.151 2.967 15.292 1.00 71.12 73 ARG A N 1
ATOM 572 C CA . ARG A 1 73 ? -6.734 3.520 16.526 1.00 71.12 73 ARG A CA 1
ATOM 573 C C . ARG A 1 73 ? -6.127 4.873 16.910 1.00 71.12 73 ARG A C 1
ATOM 575 O O . ARG A 1 73 ? -6.799 5.664 17.564 1.00 71.12 73 ARG A O 1
ATOM 582 N N . ASN A 1 74 ? -4.907 5.167 16.461 1.00 78.00 74 ASN A N 1
ATOM 583 C CA . ASN A 1 74 ? -4.263 6.462 16.678 1.00 78.00 74 ASN A CA 1
ATOM 584 C C . ASN A 1 74 ? -4.775 7.518 15.688 1.00 78.00 74 ASN A C 1
ATOM 586 O O . ASN A 1 74 ? -4.432 7.498 14.506 1.00 78.00 74 ASN A O 1
ATOM 590 N N . GLU A 1 75 ? -5.541 8.492 16.181 1.00 74.12 75 GLU A N 1
ATOM 591 C CA . GLU A 1 75 ? -6.097 9.578 15.358 1.00 74.12 75 GLU A CA 1
ATOM 592 C C . GLU A 1 75 ? -5.016 10.444 14.693 1.00 74.12 75 GLU A C 1
ATOM 594 O O . GLU A 1 75 ? -5.147 10.786 13.519 1.00 74.12 75 GLU A O 1
ATOM 599 N N . GLY A 1 76 ? -3.893 10.698 15.377 1.00 78.19 76 GLY A N 1
ATOM 600 C CA . GLY A 1 76 ? -2.772 11.456 14.807 1.00 78.19 76 GLY A CA 1
ATOM 601 C C . GLY A 1 76 ? -2.162 10.816 13.552 1.00 78.19 76 GLY A C 1
ATOM 602 O O . GLY A 1 76 ? -1.722 11.519 12.648 1.00 78.19 76 GLY A O 1
ATOM 603 N N . LEU A 1 77 ? -2.189 9.485 13.443 1.00 78.44 77 LEU A N 1
ATOM 604 C CA . LEU A 1 77 ? -1.627 8.771 12.295 1.00 78.44 77 LEU A CA 1
ATOM 605 C C . LEU A 1 77 ? -2.612 8.678 11.122 1.00 78.44 77 LEU A C 1
ATOM 607 O O . LEU A 1 77 ? -2.195 8.696 9.962 1.00 78.44 77 LEU A O 1
ATOM 611 N N . LYS A 1 78 ? -3.920 8.662 11.407 1.00 80.94 78 LYS A N 1
ATOM 612 C CA . LYS A 1 78 ? -4.962 8.752 10.374 1.00 80.94 78 LYS A CA 1
ATOM 613 C C . LYS A 1 78 ? -4.868 10.053 9.595 1.00 80.94 78 LYS A C 1
ATOM 615 O O . LYS A 1 78 ? -4.978 10.023 8.374 1.00 80.94 78 LYS A O 1
ATOM 620 N N . ILE A 1 79 ? -4.628 11.166 10.289 1.00 83.50 79 ILE A N 1
ATOM 621 C CA . ILE A 1 79 ? -4.500 12.492 9.674 1.00 83.50 79 ILE A CA 1
ATOM 622 C C . ILE A 1 79 ? -3.318 12.507 8.697 1.00 83.50 79 ILE A C 1
ATOM 624 O O . ILE A 1 79 ? -3.477 12.908 7.544 1.00 83.50 79 ILE A O 1
ATOM 628 N N . SER A 1 80 ? -2.161 11.983 9.111 1.00 87.00 80 SER A N 1
ATOM 629 C CA . SER A 1 80 ? -0.978 11.881 8.248 1.00 87.00 80 SER A CA 1
ATOM 630 C C . SER A 1 80 ? -1.220 11.004 7.016 1.00 87.00 80 SER A C 1
ATOM 632 O O . SER A 1 80 ? -0.837 11.369 5.906 1.00 87.00 80 SER A O 1
ATOM 634 N N . ILE A 1 81 ? -1.889 9.859 7.181 1.00 87.00 81 ILE A N 1
ATOM 635 C CA . ILE A 1 81 ? -2.190 8.950 6.065 1.00 87.00 81 ILE A CA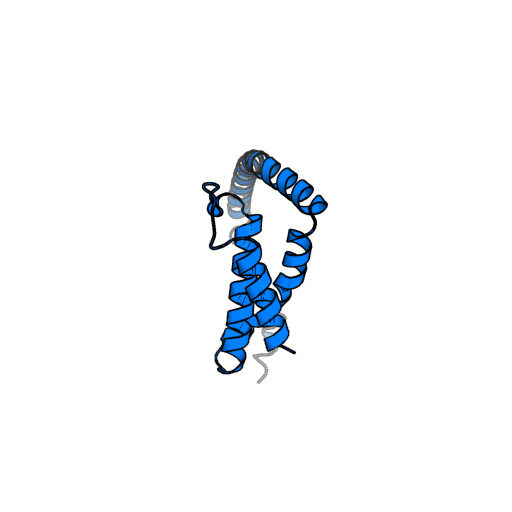 1
ATOM 636 C C . ILE A 1 81 ? -3.233 9.563 5.128 1.00 87.00 81 ILE A C 1
ATOM 638 O O . ILE A 1 81 ? -3.092 9.456 3.915 1.00 87.00 81 ILE A O 1
ATOM 642 N N . GLN A 1 82 ? -4.238 10.259 5.657 1.00 84.44 82 GLN A N 1
ATOM 643 C CA . GLN A 1 82 ? -5.220 10.975 4.848 1.00 84.44 82 GLN A CA 1
ATOM 644 C C . GLN A 1 82 ? -4.559 12.083 4.016 1.00 84.44 82 GLN A C 1
ATOM 646 O O . GLN A 1 82 ? -4.853 12.200 2.829 1.00 84.44 82 GLN A O 1
ATOM 651 N N . ALA A 1 83 ? -3.616 12.835 4.589 1.00 88.88 83 ALA A N 1
ATOM 652 C CA . ALA A 1 83 ? -2.832 13.826 3.851 1.00 88.88 83 ALA A CA 1
ATOM 653 C C . ALA A 1 83 ? -1.988 13.186 2.730 1.00 88.88 83 ALA A C 1
ATOM 655 O O . ALA A 1 83 ? -1.927 13.710 1.613 1.00 88.88 83 ALA A O 1
ATOM 656 N N . LEU A 1 84 ? -1.396 12.013 2.993 1.00 91.00 84 LEU A N 1
ATOM 657 C CA . LEU A 1 84 ? -0.701 11.222 1.975 1.00 91.00 84 LEU A CA 1
ATOM 658 C C . LEU A 1 84 ? -1.649 10.796 0.853 1.00 91.00 84 LEU A C 1
ATOM 660 O O . LEU A 1 84 ? -1.366 11.051 -0.313 1.00 91.00 84 LEU A O 1
ATOM 664 N N . VAL A 1 85 ? -2.785 10.184 1.193 1.00 89.25 85 VAL A N 1
ATOM 665 C CA . VAL A 1 85 ? -3.756 9.662 0.219 1.00 89.25 85 VAL A CA 1
ATOM 666 C C . VAL A 1 85 ? -4.326 10.774 -0.657 1.00 89.25 85 VAL A C 1
ATOM 668 O O . VAL A 1 85 ? -4.497 10.567 -1.854 1.00 89.25 85 VAL A O 1
ATOM 671 N N . VAL A 1 86 ? -4.542 11.969 -0.104 1.00 90.38 86 VAL A N 1
ATOM 672 C CA . VAL A 1 86 ? -4.942 13.157 -0.876 1.00 90.38 86 VAL A CA 1
ATOM 673 C C . VAL A 1 86 ? -3.855 13.590 -1.871 1.00 90.38 86 VAL A C 1
ATOM 675 O O . VAL A 1 86 ? -4.173 14.094 -2.946 1.00 90.38 86 VAL A O 1
ATOM 678 N N . SER A 1 87 ? -2.581 13.341 -1.563 1.00 92.25 87 SER A N 1
ATOM 679 C CA . SER A 1 87 ? -1.434 13.706 -2.408 1.00 92.25 87 SER A CA 1
ATOM 680 C C . SER A 1 87 ? -1.102 12.657 -3.484 1.00 92.25 87 SER A C 1
ATOM 682 O O . SER A 1 87 ? -0.561 13.001 -4.538 1.00 92.25 87 SER A O 1
ATOM 684 N N . ILE A 1 88 ? -1.463 11.385 -3.271 1.00 93.94 88 ILE A N 1
ATOM 685 C CA . ILE A 1 88 ? -1.281 10.288 -4.243 1.00 93.94 88 ILE A CA 1
ATOM 686 C C . ILE A 1 88 ? -1.863 10.603 -5.635 1.00 93.94 88 ILE A C 1
ATOM 688 O O . ILE A 1 88 ? -1.137 10.426 -6.613 1.00 93.94 88 ILE A O 1
ATOM 692 N N . PRO A 1 89 ? -3.114 11.077 -5.803 1.00 91.19 89 PRO A N 1
ATOM 693 C CA . PRO A 1 89 ? -3.657 11.346 -7.136 1.00 91.19 89 PRO A CA 1
ATOM 694 C C . PRO A 1 89 ? -2.892 12.443 -7.888 1.00 91.19 89 PRO A C 1
ATOM 696 O O . PRO A 1 89 ? -2.825 12.398 -9.116 1.00 91.19 89 PRO A O 1
ATOM 699 N N . ALA A 1 90 ? -2.278 13.401 -7.187 1.00 91.56 90 ALA A N 1
ATOM 700 C CA . ALA A 1 90 ? -1.400 14.392 -7.806 1.00 91.56 90 ALA A CA 1
ATOM 701 C C . ALA A 1 90 ? -0.062 13.765 -8.240 1.00 91.56 90 ALA A C 1
ATOM 703 O O . ALA A 1 90 ? 0.382 13.979 -9.368 1.00 91.56 90 ALA A O 1
ATOM 704 N N . MET A 1 91 ? 0.531 12.922 -7.388 1.00 94.25 91 MET A N 1
ATOM 705 C CA . MET A 1 91 ? 1.739 12.147 -7.706 1.00 94.25 91 MET A CA 1
ATOM 706 C C . MET A 1 91 ? 1.539 11.219 -8.910 1.00 94.25 91 MET A C 1
ATOM 708 O O . MET A 1 91 ? 2.407 11.142 -9.775 1.00 94.25 91 MET A O 1
ATOM 712 N N . LEU A 1 92 ? 0.380 10.561 -9.021 1.00 94.00 92 LEU A N 1
ATOM 713 C CA . LEU A 1 92 ? 0.067 9.665 -10.138 1.00 94.00 92 LEU A CA 1
ATOM 714 C C . LEU A 1 92 ? 0.080 10.384 -11.492 1.00 94.00 92 LEU A C 1
ATOM 716 O O . LEU A 1 92 ? 0.515 9.799 -12.479 1.00 94.00 92 LEU A O 1
ATOM 720 N N . ARG A 1 93 ? -0.330 11.657 -11.555 1.00 94.00 93 ARG A N 1
ATOM 721 C CA . ARG A 1 93 ? -0.272 12.441 -12.803 1.00 94.00 93 ARG A CA 1
ATOM 722 C C . ARG A 1 93 ? 1.164 12.630 -13.289 1.00 94.00 93 ARG A C 1
ATOM 724 O O . ARG A 1 93 ? 1.428 12.471 -14.475 1.00 94.00 93 ARG A O 1
ATOM 731 N N . LEU A 1 94 ? 2.089 12.921 -12.374 1.00 95.38 94 LEU A N 1
ATOM 732 C CA . LEU A 1 94 ? 3.515 13.026 -12.690 1.00 95.38 94 LEU A CA 1
ATOM 733 C C . LEU A 1 94 ? 4.099 11.655 -13.048 1.00 95.38 94 LEU A C 1
ATOM 735 O O . LEU A 1 94 ? 4.830 11.529 -14.028 1.00 95.38 94 LEU A O 1
ATOM 739 N N . LEU A 1 95 ? 3.721 10.616 -12.301 1.00 96.50 95 LEU A N 1
ATOM 740 C CA . LEU A 1 95 ? 4.181 9.248 -12.522 1.00 96.50 95 LEU A CA 1
ATOM 741 C C . LEU A 1 95 ? 3.773 8.708 -13.900 1.00 96.50 95 LEU A C 1
ATOM 743 O O . LEU A 1 95 ? 4.561 8.006 -14.523 1.00 96.50 95 LEU A O 1
ATOM 747 N N . MET A 1 96 ? 2.593 9.073 -14.409 1.00 95.75 96 MET A N 1
ATOM 748 C CA . MET A 1 96 ? 2.162 8.721 -15.769 1.00 95.75 96 MET A CA 1
ATOM 749 C C . MET A 1 96 ? 3.119 9.269 -16.835 1.00 95.75 96 MET A C 1
ATOM 751 O O . MET A 1 96 ? 3.495 8.549 -17.758 1.00 95.75 96 MET A O 1
ATOM 755 N N . ILE A 1 97 ? 3.559 10.522 -16.686 1.00 96.25 97 ILE A N 1
ATOM 756 C CA . ILE A 1 97 ? 4.509 11.151 -17.614 1.00 96.25 97 ILE A CA 1
ATOM 757 C C . ILE A 1 97 ? 5.885 10.483 -17.489 1.00 96.25 97 ILE A C 1
ATOM 759 O O . ILE A 1 97 ? 6.496 10.131 -18.496 1.00 96.25 97 ILE A O 1
ATOM 763 N N . VAL A 1 98 ? 6.354 10.247 -16.259 1.00 96.69 98 VAL A N 1
ATOM 764 C CA . VAL A 1 98 ? 7.634 9.565 -15.998 1.00 96.69 98 VAL A CA 1
ATOM 765 C C . VAL A 1 98 ? 7.640 8.146 -16.571 1.00 96.69 98 VAL A C 1
ATOM 767 O O . VAL A 1 98 ? 8.626 7.743 -17.185 1.00 96.69 98 VAL A O 1
ATOM 770 N N . MET A 1 99 ? 6.540 7.400 -16.437 1.00 97.06 99 MET A N 1
ATOM 771 C CA . MET A 1 99 ? 6.411 6.069 -17.035 1.00 97.06 99 MET A CA 1
ATOM 772 C C . MET A 1 99 ? 6.534 6.111 -18.559 1.00 97.06 99 MET A C 1
ATOM 774 O O . MET A 1 99 ? 7.196 5.251 -19.133 1.00 97.06 99 MET A O 1
ATOM 778 N N . LEU A 1 100 ? 5.951 7.113 -19.219 1.00 96.75 100 LEU A N 1
ATOM 779 C CA . LEU A 1 100 ? 6.059 7.259 -20.670 1.00 96.75 100 LEU A CA 1
ATOM 780 C C . LEU A 1 100 ? 7.515 7.479 -21.103 1.00 96.75 100 LEU A C 1
ATOM 782 O O . LEU A 1 100 ? 7.992 6.799 -22.011 1.00 96.75 100 LEU A O 1
ATOM 786 N N . PHE A 1 101 ? 8.250 8.357 -20.412 1.00 97.38 101 PHE A N 1
ATOM 787 C CA . PHE A 1 101 ? 9.688 8.531 -20.646 1.00 97.38 101 PHE A CA 1
ATOM 788 C C . PHE A 1 101 ? 10.465 7.231 -20.426 1.00 97.38 101 PHE A C 1
ATOM 790 O O . PHE A 1 101 ? 11.311 6.871 -21.245 1.00 97.38 101 PHE A O 1
ATOM 797 N N . TYR A 1 102 ? 10.150 6.499 -19.356 1.00 97.25 102 TYR A N 1
ATOM 798 C CA . TYR A 1 102 ? 10.797 5.226 -19.053 1.00 97.25 102 TYR A CA 1
ATOM 799 C C . TYR A 1 102 ? 10.599 4.199 -20.174 1.00 97.25 102 TYR A C 1
ATOM 801 O O . TYR A 1 102 ? 11.544 3.50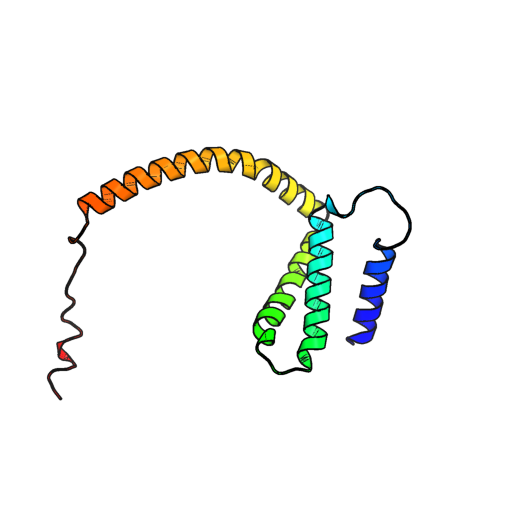8 -20.544 1.00 97.25 102 TYR A O 1
ATOM 809 N N . ILE A 1 103 ? 9.407 4.142 -20.773 1.00 97.06 103 ILE A N 1
ATOM 810 C CA . ILE A 1 103 ? 9.115 3.248 -21.900 1.00 97.06 103 ILE A CA 1
ATOM 811 C C . ILE A 1 103 ? 9.943 3.617 -23.137 1.00 97.06 103 ILE A C 1
ATOM 813 O O . ILE A 1 103 ? 10.483 2.722 -23.783 1.00 97.06 103 ILE A O 1
ATOM 817 N N . ILE A 1 104 ? 10.097 4.906 -23.456 1.00 96.88 104 ILE A N 1
ATOM 818 C CA . ILE A 1 104 ? 10.920 5.347 -24.598 1.00 96.88 104 ILE A CA 1
ATOM 819 C C . ILE A 1 104 ? 12.372 4.888 -24.414 1.00 96.88 104 ILE A C 1
ATOM 821 O O . ILE A 1 104 ? 12.948 4.268 -25.312 1.00 96.88 104 ILE A O 1
ATOM 825 N N . PHE A 1 105 ? 12.944 5.126 -23.230 1.00 95.94 105 PHE A N 1
ATOM 826 C CA . PHE A 1 105 ? 14.295 4.666 -22.908 1.00 95.94 105 PHE A CA 1
ATOM 827 C C . PHE A 1 105 ? 14.404 3.138 -22.894 1.00 95.94 105 PHE A C 1
ATOM 829 O O . PHE A 1 105 ? 15.401 2.602 -23.373 1.00 95.94 105 PHE A O 1
ATOM 836 N N . ALA A 1 106 ? 13.387 2.425 -22.407 1.00 96.00 106 ALA A N 1
ATOM 837 C CA . ALA A 1 106 ? 13.362 0.966 -22.407 1.00 96.00 106 ALA A CA 1
ATOM 838 C C . ALA A 1 106 ? 13.350 0.394 -23.832 1.00 96.00 106 ALA A C 1
ATOM 840 O O . ALA A 1 106 ? 14.130 -0.506 -24.134 1.00 96.00 106 ALA A O 1
ATOM 841 N N . VAL A 1 107 ? 12.526 0.936 -24.736 1.00 96.25 107 VAL A N 1
ATOM 842 C CA . VAL A 1 107 ? 12.503 0.522 -26.148 1.00 96.25 107 VAL A CA 1
ATOM 843 C C . VAL A 1 107 ? 13.847 0.819 -26.805 1.00 96.25 107 VAL A C 1
ATOM 845 O O . VAL A 1 107 ? 14.401 -0.055 -27.467 1.00 96.25 107 VAL A O 1
ATOM 848 N N . MET A 1 108 ? 14.414 2.007 -26.594 1.00 95.69 108 MET A N 1
ATOM 849 C CA . MET A 1 108 ? 15.735 2.356 -27.126 1.00 95.69 108 MET A CA 1
ATOM 850 C C . MET A 1 108 ? 16.831 1.418 -26.594 1.00 95.69 108 MET A C 1
ATOM 852 O O . MET A 1 108 ? 17.634 0.909 -27.373 1.00 95.69 108 MET A O 1
ATOM 856 N N . GLY A 1 109 ? 16.821 1.119 -25.293 1.00 93.62 109 GLY A N 1
ATOM 857 C CA . GLY A 1 109 ? 17.752 0.189 -24.657 1.00 93.62 109 GLY A CA 1
ATOM 858 C C . GLY A 1 109 ? 17.625 -1.236 -25.195 1.00 93.62 109 GLY A C 1
ATOM 859 O O . GLY A 1 109 ? 18.635 -1.868 -25.497 1.00 93.62 109 GLY A O 1
ATOM 860 N N . ILE A 1 110 ? 16.401 -1.732 -25.402 1.00 94.31 110 ILE A N 1
ATOM 861 C CA . ILE A 1 110 ? 16.184 -3.041 -26.030 1.00 94.31 110 ILE A CA 1
ATOM 862 C C . ILE A 1 110 ? 16.720 -3.025 -27.462 1.00 94.31 110 ILE A C 1
ATOM 864 O O . ILE A 1 110 ? 17.438 -3.941 -27.834 1.00 94.31 110 ILE A O 1
ATOM 868 N N . ASN A 1 111 ? 16.442 -1.992 -28.258 1.00 91.25 111 ASN A N 1
ATOM 869 C CA . ASN A 1 111 ? 16.950 -1.918 -29.632 1.00 91.25 111 ASN A CA 1
ATOM 870 C C . ASN A 1 111 ? 18.487 -1.904 -29.702 1.00 91.25 111 ASN A C 1
ATOM 872 O O . ASN A 1 111 ? 19.047 -2.462 -30.640 1.00 91.25 111 ASN A O 1
ATOM 876 N N . LEU A 1 112 ? 19.163 -1.326 -28.706 1.00 89.69 112 LEU A N 1
ATOM 877 C CA . LEU A 1 112 ? 20.623 -1.229 -28.679 1.00 89.69 112 LEU A CA 1
ATOM 878 C C . LEU A 1 112 ? 21.312 -2.496 -28.140 1.00 89.69 112 LEU A C 1
ATOM 880 O O . LEU A 1 112 ? 22.371 -2.879 -28.628 1.00 89.69 112 LEU A O 1
ATOM 884 N N . PHE A 1 113 ? 20.715 -3.158 -27.145 1.00 86.50 113 PHE A N 1
ATOM 885 C CA . PHE A 1 113 ? 21.337 -4.279 -26.426 1.00 86.50 113 PHE A CA 1
ATOM 886 C C . PHE A 1 113 ? 20.704 -5.648 -26.713 1.00 86.50 113 PHE A C 1
ATOM 888 O O . PHE A 1 113 ? 21.121 -6.657 -26.133 1.00 86.50 113 PHE A O 1
ATOM 895 N N . LYS A 1 114 ? 19.714 -5.730 -27.612 1.00 85.62 114 LYS A N 1
ATOM 896 C CA . LYS A 1 114 ? 19.091 -7.003 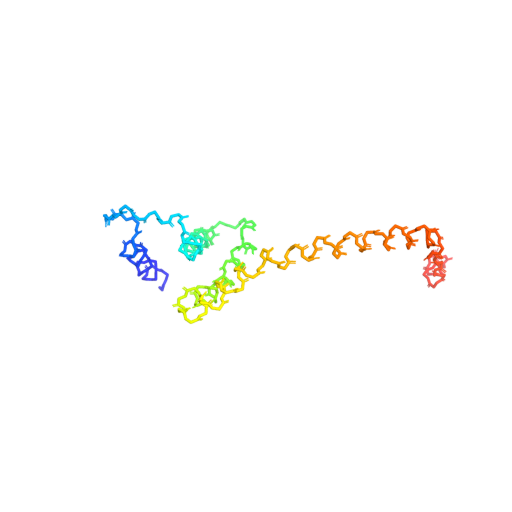-28.001 1.00 85.62 114 LYS A CA 1
ATOM 897 C C . LYS A 1 114 ? 20.142 -7.958 -28.568 1.00 85.62 114 LYS A C 1
ATOM 899 O O . LYS A 1 114 ? 20.720 -7.716 -29.621 1.00 85.62 114 LYS A O 1
ATOM 904 N N . GLY A 1 115 ? 20.368 -9.061 -27.857 1.00 82.19 115 GLY A N 1
ATOM 905 C CA . GLY A 1 115 ? 21.288 -10.129 -28.263 1.00 82.19 115 GLY A CA 1
ATOM 906 C C . GLY A 1 115 ? 22.769 -9.887 -27.949 1.00 82.19 115 GLY A C 1
ATOM 907 O O . GLY A 1 115 ? 23.555 -10.812 -28.095 1.00 82.19 115 GLY A O 1
ATOM 908 N N . GLN A 1 116 ? 23.154 -8.701 -27.467 1.00 77.12 116 GLN A N 1
ATOM 909 C CA . GLN A 1 116 ? 24.560 -8.354 -27.192 1.00 77.12 116 GLN A CA 1
ATOM 910 C C . GLN A 1 116 ? 24.998 -8.685 -25.751 1.00 77.12 116 GLN A C 1
ATOM 912 O O . GLN A 1 116 ? 26.186 -8.748 -25.461 1.00 77.12 116 GLN A O 1
ATOM 917 N N . LEU A 1 117 ? 24.047 -8.916 -24.835 1.00 80.12 117 LEU A N 1
ATOM 918 C CA . LEU A 1 117 ? 24.316 -9.196 -23.414 1.00 80.12 117 LEU A CA 1
ATOM 919 C C . LEU A 1 117 ? 24.499 -10.693 -23.095 1.00 80.12 117 LEU A C 1
ATOM 921 O O . LEU A 1 117 ? 24.519 -11.078 -21.927 1.00 80.12 117 LEU A O 1
ATOM 925 N N . GLN A 1 118 ? 24.588 -11.557 -24.109 1.00 81.88 118 GLN A N 1
ATOM 926 C CA . GLN A 1 118 ? 24.824 -12.982 -23.888 1.00 81.88 118 GLN A CA 1
ATOM 927 C C . GLN A 1 118 ? 26.316 -13.234 -23.662 1.00 81.88 118 GLN A C 1
ATOM 929 O O . GLN A 1 118 ? 27.150 -12.855 -24.479 1.00 81.88 118 GLN A O 1
ATOM 934 N N . HIS A 1 119 ? 26.654 -13.895 -22.557 1.00 81.31 119 HIS A N 1
ATOM 935 C CA . HIS A 1 119 ? 28.018 -14.319 -22.267 1.00 81.31 119 HIS A CA 1
ATOM 936 C C . HIS A 1 119 ? 28.028 -15.808 -21.916 1.00 81.31 119 HIS A C 1
ATOM 938 O O . HIS A 1 119 ? 27.257 -16.257 -21.066 1.00 81.31 119 HIS A O 1
ATOM 944 N N . CYS A 1 120 ? 28.898 -16.581 -22.565 1.00 82.00 120 CYS A N 1
ATOM 945 C CA . CYS A 1 120 ? 29.107 -17.984 -22.221 1.00 82.00 120 CYS A CA 1
ATOM 946 C C . CYS A 1 120 ? 30.105 -18.073 -21.066 1.00 82.00 120 CYS A C 1
ATOM 948 O O . CYS A 1 120 ? 31.303 -17.883 -21.260 1.00 82.00 120 CYS A O 1
ATOM 950 N N . ASN A 1 121 ? 29.622 -18.402 -19.866 1.00 82.12 121 ASN A N 1
ATOM 951 C CA . ASN A 1 121 ? 30.507 -18.739 -18.757 1.00 82.12 121 ASN A CA 1
ATOM 952 C C . ASN A 1 121 ? 30.924 -20.217 -18.857 1.00 82.12 121 ASN A C 1
ATOM 954 O O . ASN A 1 121 ? 30.170 -21.117 -18.487 1.00 82.12 121 ASN A O 1
ATOM 958 N N . MET A 1 122 ? 32.140 -20.465 -19.345 1.00 70.06 122 MET A N 1
ATOM 959 C CA . MET A 1 122 ? 32.718 -21.810 -19.478 1.00 70.06 122 MET A CA 1
ATOM 960 C C . MET A 1 122 ? 33.278 -22.369 -18.154 1.00 70.06 122 MET A C 1
ATOM 962 O O . MET A 1 122 ? 33.996 -23.361 -18.154 1.00 70.06 122 MET A O 1
ATOM 966 N N . SER A 1 123 ? 32.930 -21.784 -17.004 1.00 65.81 123 SER A N 1
ATOM 967 C CA . SER A 1 123 ? 33.357 -22.302 -15.692 1.00 65.81 123 SER A CA 1
ATOM 968 C C . SER A 1 123 ? 32.529 -23.508 -15.212 1.00 65.81 123 SER A C 1
ATOM 970 O O . SER A 1 123 ? 32.975 -24.234 -14.332 1.00 65.81 123 SER A O 1
ATOM 972 N N . ALA A 1 124 ? 31.338 -23.747 -15.782 1.00 61.66 124 ALA A N 1
ATOM 973 C CA . ALA A 1 124 ? 30.431 -24.826 -15.356 1.00 61.66 124 ALA A CA 1
ATOM 974 C C . ALA A 1 124 ? 30.448 -26.076 -16.261 1.00 61.66 124 ALA A C 1
ATOM 976 O O . ALA A 1 124 ? 30.057 -27.153 -15.822 1.00 61.66 124 ALA A O 1
ATOM 977 N N . VAL A 1 125 ? 30.909 -25.965 -17.513 1.00 60.81 125 VAL A N 1
ATOM 978 C CA . VAL A 1 125 ? 30.870 -27.075 -18.495 1.00 60.81 125 VAL A CA 1
ATOM 979 C C . VAL A 1 125 ? 31.998 -28.092 -18.266 1.00 60.81 125 VAL A C 1
ATOM 981 O O . VAL A 1 125 ? 31.883 -29.258 -18.640 1.00 60.81 125 VAL A O 1
ATOM 984 N N . THR A 1 126 ? 33.074 -27.684 -17.593 1.00 58.41 126 THR A N 1
ATOM 985 C CA . THR A 1 126 ? 34.223 -28.552 -17.301 1.00 58.41 126 THR A CA 1
ATOM 986 C C . THR A 1 126 ? 33.924 -29.597 -16.213 1.00 58.41 126 THR A C 1
ATOM 988 O O . THR A 1 126 ? 34.639 -30.588 -16.136 1.00 58.41 126 THR A O 1
ATOM 991 N N . LEU A 1 127 ? 32.852 -29.450 -15.415 1.00 61.25 127 LEU A N 1
ATOM 992 C CA . LEU A 1 127 ? 32.486 -30.422 -14.365 1.00 61.25 127 LEU A CA 1
ATOM 993 C C . LEU A 1 127 ? 31.570 -31.567 -14.835 1.00 61.25 127 LEU A C 1
ATOM 995 O O . LEU A 1 127 ? 31.246 -32.442 -14.040 1.00 61.25 127 LEU A O 1
ATOM 999 N N . THR A 1 128 ? 31.141 -31.584 -16.101 1.00 58.97 128 THR A N 1
ATOM 1000 C CA . THR A 1 128 ? 30.249 -32.633 -16.641 1.00 58.97 128 THR A CA 1
ATOM 1001 C C . THR A 1 128 ? 30.889 -33.502 -17.724 1.00 58.97 128 THR A C 1
ATOM 1003 O O . THR A 1 128 ? 30.222 -34.380 -18.256 1.00 58.97 128 THR A O 1
ATOM 1006 N N . LYS A 1 129 ? 32.162 -33.272 -18.085 1.00 56.03 129 LYS A N 1
ATOM 1007 C CA . LYS A 1 129 ? 32.870 -34.048 -19.127 1.00 56.03 129 LYS A CA 1
ATOM 1008 C C . LYS A 1 129 ? 33.987 -34.970 -18.611 1.00 56.03 129 LYS A C 1
ATOM 1010 O O . LYS A 1 129 ? 34.673 -35.580 -19.424 1.00 56.03 129 LYS A O 1
ATOM 1015 N N . THR A 1 130 ? 34.160 -35.087 -17.295 1.00 55.19 130 THR A N 1
ATOM 1016 C CA . THR A 1 130 ? 35.168 -35.944 -16.630 1.00 55.19 130 THR A CA 1
ATOM 1017 C C . THR A 1 130 ? 34.554 -37.062 -15.774 1.00 55.19 130 THR A C 1
ATOM 1019 O O . THR A 1 130 ? 35.196 -37.536 -14.838 1.00 55.19 130 THR A O 1
ATOM 1022 N N . GLN A 1 131 ? 33.335 -37.511 -16.096 1.00 43.12 131 GLN A N 1
ATOM 1023 C CA . GLN A 1 131 ? 32.716 -38.710 -15.514 1.00 43.12 131 GLN A CA 1
ATOM 1024 C C . GLN A 1 131 ? 32.241 -39.664 -16.601 1.00 43.12 131 GLN A C 1
ATOM 1026 O O . GLN A 1 131 ? 31.769 -39.164 -17.647 1.00 43.12 131 GLN A O 1
#

pLDDT: mean 71.77, std 16.11, range [42.91, 97.38]

InterPro domains:
  IPR005821 Ion transport domain [PF00520] (2-119)
  IPR027359 Voltage-dependent channel domain superfamily [G3DSA:1.20.120.350] (1-78)
  IPR050599 Voltage-dependent calcium channel alpha-1 subunit [PTHR45628] (1-123)

Organism: NCBI:txid182087

Secondary structure (DSSP, 8-state):
-HHHHHHHHHHHHHHTTSSS--SS-GGG-HHHHHHHHHHHHHHHHHHTTSS-STTHHHHHHHHHHHHHHHHTT-HHHHHHHHHHHHHHHHHHHHHHHHHHHHHHHHHHHHHHHTTTS----TTSGGGSS--